Protein AF-A0A9P8F9K4-F1 (afdb_monomer_lite)

Sequence (114 aa):
MGWIRNASPEVVGQSRYLMVISVCAVSVPLMTLIVILRGYHCLRINKNGRLSYYHLCLYTAFAVVYIVLAIIQTRLGLGLPFDLLPKANLELYTLLGYVENLAYILAKAAYNLA

Secondary structure (DSSP, 8-state):
--SSTT--HHHHHT--HHHHHHHHHHHHHHHHHHHHHHHHIIIII-GGGHHHHHHHHHHHHHHHHHHHHHHHHHTTTBTB-GGG--HHHHHHHHHHHHHHHHHHHHHHHHHHT-

Radius of gyration: 17.6 Å; chains: 1; bounding box: 39×25×50 Å

Organism: Aureobasidium melanogenum (NCBI:txid46634)

pLDDT: mean 90.82, std 5.36, range [57.06, 96.81]

Foldseek 3Di:
DALAPPADPVQSVQFPLVVLVVVLVVVLVVLVVVLVVLCCCCVPPNVVCVQVSVLSVQLSVLVVVLSVLLNVLSNQGNRGDPVRGRPVSVVVNVVSVVVSVVSVVSSVVSNVSD

Structure (mmCIF, N/CA/C/O backbone):
data_AF-A0A9P8F9K4-F1
#
_entry.id   AF-A0A9P8F9K4-F1
#
loop_
_atom_site.group_PDB
_atom_site.id
_atom_site.type_symbol
_atom_site.label_atom_id
_atom_site.label_alt_id
_atom_site.label_comp_id
_atom_site.label_asym_id
_atom_site.label_entity_id
_atom_site.label_seq_id
_atom_site.pdbx_PDB_ins_code
_atom_site.Cartn_x
_atom_site.Cartn_y
_atom_site.Cartn_z
_atom_site.occupancy
_atom_site.B_iso_or_equiv
_atom_site.auth_seq_id
_atom_site.auth_comp_id
_atom_site.auth_asym_id
_atom_site.auth_atom_id
_atom_site.pdbx_PDB_model_num
ATOM 1 N N . MET A 1 1 ? -14.770 13.614 17.772 1.00 57.06 1 MET A N 1
ATOM 2 C CA . MET A 1 1 ? -14.722 12.999 16.427 1.00 57.06 1 MET A CA 1
ATOM 3 C C . MET A 1 1 ? -13.274 12.633 16.122 1.00 57.06 1 MET A C 1
ATOM 5 O O . MET A 1 1 ? -12.485 13.528 15.862 1.00 57.06 1 MET A O 1
ATOM 9 N N . GLY A 1 2 ? -12.896 11.363 16.288 1.00 81.19 2 GLY A N 1
ATOM 10 C CA . GLY A 1 2 ? -11.514 10.892 16.102 1.00 81.19 2 GLY A CA 1
ATOM 11 C C . GLY A 1 2 ? -11.214 10.456 14.664 1.00 81.19 2 GLY A C 1
ATOM 12 O O . GLY A 1 2 ? -12.122 10.356 13.841 1.00 81.19 2 GLY A O 1
ATOM 13 N N . TRP A 1 3 ? -9.938 10.183 14.352 1.00 88.12 3 TRP A N 1
ATOM 14 C CA . TRP A 1 3 ? -9.528 9.665 13.034 1.00 88.12 3 TRP A CA 1
ATOM 15 C C . TRP A 1 3 ? -10.239 8.349 12.683 1.00 88.12 3 TRP A C 1
ATOM 17 O O . TRP A 1 3 ? -10.627 8.159 11.529 1.00 88.12 3 TRP A O 1
ATOM 27 N N . ILE A 1 4 ? -10.442 7.488 13.687 1.00 90.44 4 ILE A N 1
ATOM 28 C CA . ILE A 1 4 ? -11.097 6.180 13.583 1.00 90.44 4 ILE A CA 1
ATOM 29 C C . ILE A 1 4 ? -12.606 6.348 13.765 1.00 90.44 4 ILE A C 1
ATOM 31 O O . ILE A 1 4 ? -13.068 6.953 14.736 1.00 90.44 4 ILE A O 1
ATOM 35 N N . ARG A 1 5 ? -13.381 5.804 12.827 1.00 89.12 5 ARG A N 1
ATOM 36 C CA . ARG A 1 5 ? -14.848 5.825 12.872 1.00 89.12 5 ARG A CA 1
ATOM 37 C C . ARG A 1 5 ? -15.350 4.909 13.985 1.00 89.12 5 ARG A C 1
ATOM 39 O O . ARG A 1 5 ? -14.765 3.857 14.215 1.00 89.12 5 ARG A O 1
ATOM 46 N N . ASN A 1 6 ? -16.452 5.274 14.640 1.00 86.69 6 ASN A N 1
ATOM 47 C CA . ASN A 1 6 ? -17.114 4.438 15.653 1.00 86.69 6 ASN A CA 1
ATOM 48 C C . ASN A 1 6 ? -16.227 4.039 16.855 1.00 86.69 6 ASN A C 1
ATOM 50 O O . ASN A 1 6 ? -16.513 3.049 17.521 1.00 86.69 6 ASN A O 1
ATOM 54 N N . ALA A 1 7 ? -15.164 4.799 17.140 1.00 85.88 7 ALA A N 1
ATOM 55 C CA . ALA A 1 7 ? -14.269 4.579 18.276 1.00 85.88 7 ALA A CA 1
ATOM 56 C C . ALA A 1 7 ? -14.368 5.727 19.292 1.00 85.88 7 ALA A C 1
ATOM 58 O O . ALA A 1 7 ? -14.525 6.893 18.910 1.00 85.88 7 ALA A O 1
ATOM 59 N N . SER A 1 8 ? -14.253 5.401 20.583 1.00 87.06 8 SER A N 1
ATOM 60 C CA . SER A 1 8 ? -14.171 6.404 21.646 1.00 87.06 8 SER A CA 1
ATOM 61 C C . SER A 1 8 ? -12.785 7.080 21.660 1.00 87.06 8 SER A C 1
ATOM 63 O O . SER A 1 8 ? -11.818 6.510 21.139 1.00 87.06 8 SER A O 1
ATOM 65 N N . PRO A 1 9 ? -12.648 8.295 22.221 1.00 84.94 9 PRO A N 1
ATOM 66 C CA . PRO A 1 9 ? -11.369 9.009 22.265 1.00 84.94 9 PRO A CA 1
ATOM 67 C C . PRO A 1 9 ? -10.247 8.219 22.956 1.00 84.94 9 PRO A C 1
ATOM 69 O O . PRO A 1 9 ? -9.097 8.288 22.522 1.00 84.94 9 PRO A O 1
ATOM 72 N N . GLU A 1 10 ? -10.581 7.429 23.977 1.00 85.81 10 GLU A N 1
ATOM 73 C CA . GLU A 1 10 ? -9.634 6.594 24.725 1.00 85.81 10 GLU A CA 1
ATOM 74 C C . GLU A 1 10 ? -9.056 5.486 23.838 1.00 85.81 10 GLU A C 1
ATOM 76 O O . GLU A 1 10 ? -7.854 5.228 23.864 1.00 85.81 10 GLU A O 1
ATOM 81 N N . VAL A 1 11 ? -9.900 4.873 23.000 1.00 85.19 11 VAL A N 1
ATOM 82 C CA . VAL A 1 11 ? -9.484 3.842 22.039 1.00 85.19 11 VAL A CA 1
ATOM 83 C C . VAL A 1 11 ? -8.602 4.451 20.952 1.00 85.19 11 VAL A C 1
ATOM 85 O O . VAL A 1 11 ? -7.556 3.897 20.620 1.00 85.19 11 VAL A O 1
ATOM 88 N N . VAL A 1 12 ? -8.962 5.628 20.430 1.00 86.44 12 VAL A N 1
ATOM 89 C CA . VAL A 1 12 ? -8.161 6.325 19.406 1.00 86.44 12 VAL A CA 1
ATOM 90 C C . VAL A 1 12 ? -6.751 6.643 19.912 1.00 86.44 12 VAL A C 1
ATOM 92 O O . VAL A 1 12 ? -5.802 6.537 19.134 1.00 86.44 12 VAL A O 1
ATOM 95 N N . GLY A 1 13 ? -6.597 6.967 21.200 1.00 84.50 13 GLY A N 1
ATOM 96 C CA . GLY A 1 13 ? -5.293 7.217 21.824 1.00 84.50 13 GLY A CA 1
ATOM 97 C C . GLY A 1 13 ? -4.347 6.010 21.823 1.00 84.50 13 GLY A C 1
ATOM 98 O O . GLY A 1 13 ? -3.134 6.189 21.859 1.00 84.50 13 GLY A O 1
ATOM 99 N N . GLN A 1 14 ? -4.877 4.787 21.727 1.00 88.19 14 GLN A N 1
ATOM 100 C CA . GLN A 1 14 ? -4.074 3.560 21.659 1.00 88.19 14 GLN A CA 1
ATOM 101 C C . GLN A 1 14 ? -3.677 3.172 20.231 1.00 88.19 14 GLN A C 1
ATOM 103 O O . GLN A 1 14 ? -2.880 2.253 20.027 1.00 88.19 14 GLN A O 1
ATOM 108 N N . SER A 1 15 ? -4.235 3.844 19.225 1.00 89.38 15 SER A N 1
ATOM 109 C CA . SER A 1 15 ? -4.010 3.481 17.835 1.00 89.38 15 SER A CA 1
ATOM 110 C C . SER A 1 15 ? -2.693 4.027 17.297 1.00 89.38 15 SER A C 1
ATOM 112 O O . SER A 1 15 ? -2.361 5.201 17.450 1.00 89.38 15 SER A O 1
ATOM 114 N N . ARG A 1 16 ? -1.981 3.183 16.550 1.00 92.25 16 ARG A N 1
ATOM 115 C CA . ARG A 1 16 ? -0.753 3.536 15.825 1.00 92.25 16 ARG A CA 1
ATOM 116 C C . ARG A 1 16 ? -1.013 3.947 14.372 1.00 92.25 16 ARG A C 1
ATOM 118 O O . ARG A 1 16 ? -0.126 3.817 13.532 1.00 92.25 16 ARG A O 1
ATOM 125 N N . TYR A 1 17 ? -2.205 4.457 14.054 1.00 91.00 17 TYR A N 1
ATOM 126 C CA . TYR A 1 17 ? -2.571 4.854 12.686 1.00 91.00 17 TYR A CA 1
ATOM 127 C C . TYR A 1 17 ? -1.589 5.857 12.058 1.00 91.00 17 TYR A C 1
ATOM 129 O O . TYR A 1 17 ? -1.288 5.752 10.871 1.00 91.00 17 TYR A O 1
ATOM 137 N N . LEU A 1 18 ? -1.032 6.783 12.851 1.00 92.38 18 LEU A N 1
ATOM 138 C CA . LEU A 1 18 ? -0.020 7.731 12.373 1.00 92.38 18 LEU A CA 1
ATOM 139 C C . LEU A 1 18 ? 1.235 7.019 11.863 1.00 92.38 18 LEU A C 1
ATOM 141 O O . LEU A 1 18 ? 1.750 7.397 10.821 1.00 92.38 18 LEU A O 1
ATOM 145 N N . MET A 1 19 ? 1.680 5.951 12.533 1.00 94.12 19 MET A N 1
ATOM 146 C CA . MET A 1 19 ? 2.832 5.162 12.090 1.00 94.12 19 MET A CA 1
ATOM 147 C C . MET A 1 19 ? 2.572 4.525 10.720 1.00 94.12 19 MET A C 1
ATOM 149 O O . MET A 1 19 ? 3.422 4.609 9.836 1.00 94.12 19 MET A O 1
ATOM 153 N N . VAL A 1 20 ? 1.387 3.936 10.521 1.00 93.44 20 VAL A N 1
ATOM 154 C CA . VAL A 1 20 ? 0.997 3.328 9.236 1.00 93.44 20 VAL A CA 1
ATOM 155 C C . VAL A 1 20 ? 0.979 4.381 8.127 1.00 93.44 20 VAL A C 1
ATOM 157 O O . VAL A 1 20 ? 1.556 4.167 7.060 1.00 93.44 20 VAL A O 1
ATOM 160 N N . ILE A 1 21 ? 0.377 5.543 8.392 1.00 94.50 21 ILE A N 1
ATOM 161 C CA . ILE A 1 21 ? 0.324 6.658 7.438 1.00 94.50 21 ILE A CA 1
ATOM 162 C C . ILE A 1 21 ? 1.733 7.168 7.119 1.00 94.50 21 ILE A C 1
ATOM 164 O O . ILE A 1 21 ? 2.035 7.393 5.950 1.00 94.50 21 ILE A O 1
ATOM 168 N N . SER A 1 22 ? 2.610 7.310 8.117 1.00 95.31 22 SER A N 1
ATOM 169 C CA . SER A 1 22 ? 3.998 7.740 7.917 1.00 95.31 22 SER A CA 1
ATOM 170 C C . SER A 1 22 ? 4.781 6.773 7.033 1.00 95.31 22 SER A C 1
ATOM 172 O O . SER A 1 22 ? 5.470 7.218 6.118 1.00 95.31 22 SER A O 1
ATOM 174 N N . VAL A 1 23 ? 4.646 5.460 7.251 1.00 95.44 23 VAL A N 1
ATOM 175 C CA . VAL A 1 23 ? 5.279 4.448 6.389 1.00 95.44 23 VAL A CA 1
ATOM 176 C C . VAL A 1 23 ? 4.770 4.587 4.956 1.00 95.44 23 VAL A C 1
ATOM 178 O O . VAL A 1 23 ? 5.575 4.719 4.038 1.00 95.44 23 VAL A O 1
ATOM 181 N N . CYS A 1 24 ? 3.452 4.660 4.762 1.00 94.88 24 CYS A N 1
ATOM 182 C CA . CYS A 1 24 ? 2.854 4.838 3.438 1.00 94.88 24 CYS A CA 1
ATOM 183 C C . CYS A 1 24 ? 3.354 6.117 2.745 1.00 94.88 24 CYS A C 1
ATOM 185 O O . CYS A 1 24 ? 3.728 6.085 1.571 1.00 94.88 24 CYS A O 1
ATOM 187 N N . ALA A 1 25 ? 3.417 7.229 3.480 1.00 94.69 25 ALA A N 1
ATOM 188 C CA . ALA A 1 25 ? 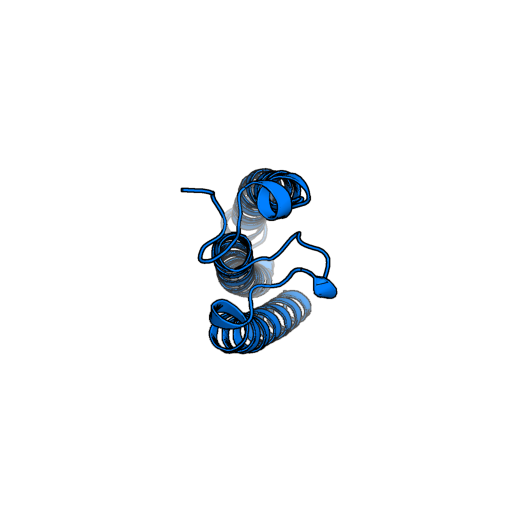3.863 8.523 2.974 1.00 94.69 25 ALA A CA 1
ATOM 189 C C . ALA A 1 25 ? 5.328 8.516 2.512 1.00 94.69 25 ALA A C 1
ATOM 191 O O . ALA A 1 25 ? 5.667 9.247 1.587 1.00 94.69 25 ALA A O 1
ATOM 192 N N . VAL A 1 26 ? 6.186 7.688 3.118 1.00 96.44 26 VAL A N 1
ATOM 193 C CA . VAL A 1 26 ? 7.598 7.535 2.726 1.00 96.44 26 VAL A CA 1
ATOM 194 C C . VAL A 1 26 ? 7.773 6.484 1.625 1.00 96.44 26 VAL A C 1
ATOM 196 O O . VAL A 1 26 ? 8.579 6.667 0.712 1.00 96.44 26 VAL A O 1
ATOM 199 N N . SER A 1 27 ? 7.009 5.392 1.655 1.00 94.62 27 SER A N 1
ATOM 200 C CA . SER A 1 27 ? 7.115 4.322 0.657 1.00 94.62 27 SER A CA 1
ATOM 201 C C . SER A 1 27 ? 6.694 4.769 -0.745 1.00 94.62 27 SER A C 1
ATOM 203 O O . SER A 1 27 ? 7.349 4.397 -1.717 1.00 94.62 27 SER A O 1
ATOM 205 N N . VAL A 1 28 ? 5.649 5.596 -0.872 1.00 94.44 28 VAL A N 1
ATOM 206 C CA . VAL A 1 28 ? 5.172 6.103 -2.174 1.00 94.44 28 VAL A CA 1
ATOM 207 C C . VAL A 1 28 ? 6.245 6.888 -2.948 1.00 94.44 28 VAL A C 1
ATOM 209 O O . VAL A 1 28 ? 6.503 6.529 -4.102 1.00 94.44 28 VAL A O 1
ATOM 212 N N . PRO A 1 29 ? 6.903 7.924 -2.387 1.00 96.25 29 PRO A N 1
ATOM 213 C CA . PRO A 1 29 ? 7.923 8.673 -3.116 1.00 96.25 29 PRO A CA 1
ATOM 214 C C . PRO A 1 29 ? 9.154 7.819 -3.434 1.00 96.25 29 PRO A C 1
ATOM 216 O O . PRO A 1 29 ? 9.685 7.925 -4.538 1.00 96.25 29 PRO A O 1
ATOM 219 N N . LEU A 1 30 ? 9.571 6.922 -2.532 1.00 96.25 30 LEU A N 1
ATOM 220 C CA . LEU A 1 30 ? 10.678 5.995 -2.799 1.00 96.25 30 LEU A CA 1
ATOM 221 C C . LEU A 1 30 ? 10.363 5.055 -3.968 1.00 96.25 30 LEU A C 1
ATOM 223 O O . LEU A 1 30 ? 11.170 4.910 -4.886 1.00 96.25 30 LEU A O 1
ATOM 227 N N . MET A 1 31 ? 9.172 4.458 -3.974 1.00 94.94 31 MET A N 1
ATOM 228 C CA . MET A 1 31 ? 8.717 3.612 -5.077 1.00 94.94 31 MET A CA 1
ATOM 229 C C . MET A 1 31 ? 8.638 4.402 -6.390 1.00 94.94 31 MET A C 1
ATOM 231 O O . MET A 1 31 ? 9.094 3.921 -7.427 1.00 94.94 31 MET A O 1
ATOM 235 N N . THR A 1 32 ? 8.118 5.630 -6.342 1.00 95.19 32 THR A N 1
ATOM 236 C CA . THR A 1 32 ? 8.035 6.527 -7.506 1.00 95.19 32 THR A CA 1
ATOM 237 C C . THR A 1 32 ? 9.422 6.814 -8.083 1.00 95.19 32 THR A C 1
ATOM 239 O O . THR A 1 32 ? 9.627 6.687 -9.290 1.00 95.19 32 THR A O 1
ATOM 242 N N . LEU A 1 33 ? 10.401 7.121 -7.226 1.00 96.81 33 LEU A N 1
ATOM 243 C CA . LEU A 1 33 ? 11.788 7.348 -7.625 1.00 96.81 33 LEU A CA 1
ATOM 244 C C . LEU A 1 33 ? 12.372 6.120 -8.344 1.00 96.81 33 LEU A C 1
ATOM 246 O O . LEU A 1 33 ? 12.931 6.256 -9.432 1.00 96.81 33 LEU A O 1
ATOM 250 N N . ILE A 1 34 ? 12.183 4.916 -7.794 1.00 93.62 34 ILE A N 1
ATOM 251 C CA .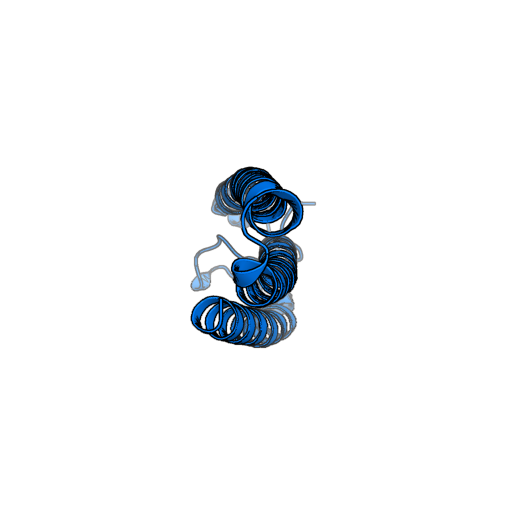 ILE A 1 34 ? 12.666 3.660 -8.396 1.00 93.62 34 ILE A CA 1
ATOM 252 C C . ILE A 1 34 ? 12.079 3.450 -9.797 1.00 93.62 34 ILE A C 1
ATOM 254 O O . ILE A 1 34 ? 12.812 3.111 -10.729 1.00 93.62 34 ILE A O 1
ATOM 258 N N . VAL A 1 35 ? 10.774 3.672 -9.969 1.00 94.75 35 VAL A N 1
ATOM 259 C CA . VAL A 1 35 ? 10.100 3.510 -11.268 1.00 94.75 35 VAL A CA 1
ATOM 260 C C . VAL A 1 35 ? 10.617 4.519 -12.289 1.00 94.75 35 VAL A C 1
ATOM 262 O O . VAL A 1 35 ? 10.831 4.150 -13.444 1.00 94.75 35 VAL A O 1
ATOM 265 N N . ILE A 1 36 ? 10.878 5.763 -11.880 1.00 95.38 36 ILE A N 1
ATOM 266 C CA . ILE A 1 36 ? 11.460 6.787 -12.757 1.00 95.38 36 ILE A CA 1
ATOM 267 C C . ILE A 1 36 ? 12.872 6.383 -13.197 1.00 95.38 36 ILE A C 1
ATOM 269 O O . ILE A 1 36 ? 13.157 6.392 -14.396 1.00 95.38 36 ILE A O 1
ATOM 273 N N . LEU A 1 37 ? 13.744 5.980 -12.264 1.00 94.56 37 LEU A N 1
ATOM 274 C CA . LEU A 1 37 ? 15.117 5.569 -12.587 1.00 94.56 37 LEU A CA 1
ATOM 275 C C . LEU A 1 37 ? 15.136 4.343 -13.507 1.00 94.56 37 LEU A C 1
ATOM 277 O O . LEU A 1 37 ? 15.842 4.329 -14.520 1.00 94.56 37 LEU A O 1
ATOM 281 N N . ARG A 1 38 ? 14.334 3.320 -13.191 1.00 91.19 38 ARG A N 1
ATOM 282 C CA . ARG A 1 38 ? 14.252 2.093 -13.996 1.00 91.19 38 ARG A CA 1
ATOM 283 C C . ARG A 1 38 ? 13.636 2.374 -15.368 1.00 91.19 38 ARG A C 1
ATOM 285 O O . ARG A 1 38 ? 14.108 1.831 -16.365 1.00 91.19 38 ARG A O 1
ATOM 292 N N . GLY A 1 39 ? 12.668 3.286 -15.440 1.00 93.38 39 GLY A N 1
ATOM 293 C CA . GLY A 1 39 ? 12.102 3.781 -16.693 1.00 93.38 39 GLY A CA 1
ATOM 294 C C . GLY A 1 39 ? 13.130 4.498 -17.556 1.00 93.38 39 GLY A C 1
ATOM 295 O O . GLY A 1 39 ? 13.258 4.180 -18.737 1.00 93.38 39 GLY A O 1
ATOM 296 N N . TYR A 1 40 ? 13.927 5.399 -16.979 1.00 93.12 40 TYR A N 1
ATOM 297 C CA . TYR A 1 40 ? 15.012 6.062 -17.705 1.00 93.12 40 TYR A CA 1
ATOM 298 C C . TYR A 1 40 ? 15.979 5.037 -18.310 1.00 93.12 40 TYR A C 1
ATOM 300 O O . TYR A 1 40 ? 16.234 5.059 -19.515 1.00 93.12 40 TYR A O 1
ATOM 308 N N . HIS A 1 41 ? 16.438 4.076 -17.507 1.00 91.94 41 HIS A N 1
ATOM 309 C CA . HIS A 1 41 ? 17.357 3.040 -17.967 1.00 91.94 41 HIS A CA 1
ATOM 310 C C . HIS A 1 41 ? 16.752 2.154 -19.074 1.00 91.94 41 HIS A C 1
ATOM 312 O O . HIS A 1 41 ? 17.348 2.012 -20.141 1.00 91.94 41 HIS A O 1
ATOM 318 N N . CYS A 1 42 ? 15.556 1.594 -18.881 1.00 89.94 42 CYS A N 1
ATOM 319 C CA . CYS A 1 42 ? 14.960 0.648 -19.835 1.00 89.94 42 CYS A CA 1
ATOM 320 C C . CYS A 1 42 ? 14.386 1.309 -21.102 1.00 89.94 42 CYS A C 1
ATOM 322 O O . CYS A 1 42 ? 14.295 0.676 -22.157 1.00 89.94 42 CYS A O 1
ATOM 324 N N . LEU A 1 43 ? 13.978 2.579 -21.034 1.00 88.44 43 LEU A N 1
ATOM 325 C CA . LEU A 1 43 ? 13.400 3.276 -22.186 1.00 88.44 43 LEU A CA 1
ATOM 326 C C . LEU A 1 43 ? 14.457 3.993 -23.030 1.00 88.44 43 LEU A C 1
ATOM 328 O O . LEU A 1 43 ? 14.292 4.054 -24.254 1.00 88.44 43 LEU A O 1
ATOM 332 N N . ARG A 1 44 ? 15.525 4.516 -22.404 1.00 89.50 44 ARG A N 1
ATOM 333 C CA . ARG A 1 44 ? 16.569 5.306 -23.082 1.00 89.50 44 ARG A CA 1
ATOM 334 C C . ARG A 1 44 ? 17.870 4.545 -23.325 1.00 89.50 44 ARG A C 1
ATOM 336 O O . ARG A 1 44 ? 18.466 4.758 -24.374 1.00 89.50 44 ARG A O 1
ATOM 343 N N . ILE A 1 45 ? 18.301 3.689 -22.395 1.00 90.69 45 ILE A N 1
ATOM 344 C CA . ILE A 1 45 ? 19.627 3.046 -22.439 1.00 90.69 45 ILE A CA 1
ATOM 345 C C . ILE A 1 45 ? 19.515 1.613 -22.969 1.00 90.69 45 ILE A C 1
ATOM 347 O O . ILE A 1 45 ? 20.052 1.302 -24.028 1.00 90.69 45 ILE A O 1
ATOM 351 N N . ASN A 1 46 ? 18.777 0.743 -22.275 1.00 84.69 46 ASN A N 1
ATOM 352 C CA . ASN A 1 46 ? 18.673 -0.677 -22.610 1.00 84.69 46 ASN A CA 1
ATOM 353 C C . ASN A 1 46 ? 17.251 -1.065 -23.041 1.00 84.69 46 ASN A C 1
ATOM 355 O O . ASN A 1 46 ? 16.402 -1.403 -22.213 1.00 84.69 46 ASN A O 1
ATOM 359 N N . LYS A 1 47 ? 17.015 -1.091 -24.358 1.00 75.00 47 LYS A N 1
ATOM 360 C CA . LYS A 1 47 ? 15.706 -1.416 -24.954 1.00 75.00 47 LYS A CA 1
ATOM 361 C C . LYS A 1 47 ? 15.229 -2.847 -24.664 1.00 75.00 47 LYS A C 1
ATOM 363 O O . LYS A 1 47 ? 14.023 -3.080 -24.701 1.00 75.00 47 LYS A O 1
ATOM 368 N N . ASN A 1 48 ? 16.126 -3.777 -24.324 1.00 82.12 48 ASN A N 1
ATOM 369 C CA . ASN A 1 48 ? 15.755 -5.156 -23.983 1.00 82.12 48 ASN A CA 1
ATOM 370 C C . ASN A 1 48 ? 15.064 -5.241 -22.609 1.00 82.12 48 ASN A C 1
ATOM 372 O O . ASN A 1 48 ? 14.327 -6.184 -22.343 1.00 82.12 48 ASN A O 1
ATOM 376 N N . GLY A 1 49 ? 15.231 -4.223 -21.757 1.00 85.25 49 GLY A N 1
ATOM 377 C CA . GLY A 1 49 ? 14.597 -4.139 -20.439 1.00 85.25 49 GLY A CA 1
ATOM 378 C C . GLY A 1 49 ? 13.162 -3.597 -20.440 1.00 85.25 49 GLY A C 1
ATOM 379 O O . GLY A 1 49 ? 12.601 -3.371 -19.370 1.00 85.25 49 GLY A O 1
ATOM 380 N N . ARG A 1 50 ? 12.551 -3.347 -21.608 1.00 87.62 50 ARG A N 1
ATOM 381 C CA . ARG A 1 50 ? 11.211 -2.732 -21.704 1.00 87.62 50 ARG A CA 1
ATOM 382 C C . ARG A 1 50 ? 10.099 -3.611 -21.145 1.00 87.62 50 ARG A C 1
ATOM 384 O O . ARG A 1 50 ? 9.246 -3.110 -20.424 1.00 87.62 50 ARG A O 1
ATOM 391 N N . LEU A 1 51 ? 10.133 -4.910 -21.441 1.00 88.94 51 LEU A N 1
ATOM 392 C CA . LEU A 1 51 ? 9.140 -5.853 -20.925 1.00 88.94 51 LEU A CA 1
ATOM 393 C C . LEU A 1 51 ? 9.197 -5.916 -19.391 1.00 88.94 51 LEU A C 1
ATOM 395 O O . LEU A 1 51 ? 8.176 -5.782 -18.727 1.00 88.94 51 LEU A O 1
ATOM 399 N N . SER A 1 52 ? 10.405 -6.028 -18.841 1.00 88.62 52 SER A N 1
ATOM 400 C CA . SER A 1 52 ? 10.684 -5.951 -17.401 1.00 88.62 52 SER A CA 1
ATOM 401 C C . SER A 1 52 ? 10.168 -4.643 -16.776 1.00 88.62 52 SER A C 1
ATOM 403 O O . SER A 1 52 ? 9.522 -4.647 -15.729 1.00 88.62 52 SER A O 1
ATOM 405 N N . TYR A 1 53 ? 10.360 -3.511 -17.459 1.00 91.31 53 TYR A N 1
ATOM 406 C CA . TYR A 1 53 ? 9.833 -2.221 -17.014 1.00 91.31 53 TYR A CA 1
ATOM 407 C C . TYR A 1 53 ? 8.296 -2.172 -16.986 1.00 91.31 53 TYR A C 1
ATOM 409 O O . TYR A 1 53 ? 7.730 -1.662 -16.022 1.00 91.31 53 TYR A O 1
ATOM 417 N N . TYR A 1 54 ? 7.601 -2.733 -17.981 1.00 91.12 54 TYR A N 1
ATOM 418 C CA . TYR A 1 54 ? 6.133 -2.767 -17.973 1.00 91.12 54 TYR A CA 1
ATOM 419 C C . TYR A 1 54 ? 5.568 -3.611 -16.825 1.00 91.12 54 TYR A C 1
ATOM 421 O O . TYR A 1 54 ? 4.605 -3.193 -16.182 1.00 91.12 54 TYR A O 1
ATOM 429 N N . HIS A 1 55 ? 6.195 -4.746 -16.510 1.00 92.19 55 HIS A N 1
ATOM 430 C CA . HIS A 1 55 ? 5.822 -5.550 -15.342 1.00 92.19 55 HIS A CA 1
ATOM 431 C C . HIS A 1 55 ? 6.069 -4.801 -14.028 1.00 92.19 55 HIS A C 1
ATOM 433 O O . HIS A 1 55 ? 5.231 -4.846 -13.128 1.00 92.19 55 HIS A O 1
ATOM 439 N N . LEU A 1 56 ? 7.156 -4.028 -13.937 1.00 93.31 56 LEU A N 1
ATOM 440 C CA . LEU A 1 56 ? 7.386 -3.143 -12.796 1.00 93.31 56 LEU A CA 1
ATOM 441 C C . LEU A 1 56 ? 6.290 -2.077 -12.667 1.00 93.31 56 LEU A C 1
ATOM 443 O O . LEU A 1 56 ? 5.812 -1.844 -11.561 1.00 93.31 56 LEU A O 1
ATOM 447 N N . CYS A 1 57 ? 5.869 -1.444 -13.764 1.00 94.12 57 CYS A N 1
ATOM 448 C CA . CYS A 1 57 ? 4.764 -0.482 -13.734 1.00 94.12 57 CYS A CA 1
ATOM 449 C C . CYS A 1 57 ? 3.463 -1.130 -13.241 1.00 94.12 57 CYS A C 1
ATOM 451 O O . CYS A 1 57 ? 2.746 -0.528 -12.441 1.00 94.12 57 CYS A O 1
ATOM 453 N N . LEU A 1 58 ? 3.183 -2.362 -13.675 1.00 94.50 58 LEU A N 1
ATOM 454 C CA . LEU A 1 58 ? 2.026 -3.130 -13.219 1.00 94.50 58 LEU A CA 1
ATOM 455 C C . LEU A 1 58 ? 2.115 -3.454 -11.717 1.00 94.50 58 LEU A C 1
ATOM 457 O O . LEU A 1 58 ? 1.147 -3.241 -10.989 1.00 94.50 58 LEU A O 1
ATOM 461 N N . TYR A 1 59 ? 3.285 -3.886 -11.236 1.00 94.12 59 TYR A N 1
ATOM 462 C CA . TYR A 1 59 ? 3.558 -4.061 -9.806 1.00 94.12 59 TYR A CA 1
ATOM 463 C C . TYR A 1 59 ? 3.281 -2.776 -9.021 1.00 94.12 59 TYR A C 1
ATOM 465 O O . TYR A 1 59 ? 2.553 -2.799 -8.029 1.00 94.12 59 TYR A O 1
ATOM 473 N N . THR A 1 60 ? 3.822 -1.648 -9.482 1.00 94.88 60 THR A N 1
ATOM 474 C CA . THR A 1 60 ? 3.645 -0.346 -8.835 1.00 94.88 60 THR A CA 1
ATOM 475 C C . THR A 1 60 ? 2.176 0.057 -8.780 1.00 94.88 60 THR A C 1
ATOM 477 O O . THR A 1 60 ? 1.737 0.555 -7.748 1.00 94.88 60 THR A O 1
ATOM 480 N N . ALA A 1 61 ? 1.395 -0.193 -9.834 1.00 94.94 61 ALA A N 1
ATOM 481 C CA . ALA A 1 61 ? -0.037 0.099 -9.833 1.00 94.94 61 ALA A CA 1
ATOM 482 C C . ALA A 1 61 ? -0.776 -0.662 -8.717 1.00 94.94 61 ALA A C 1
ATOM 484 O O . ALA A 1 61 ? -1.509 -0.050 -7.938 1.00 94.94 61 ALA A O 1
ATOM 485 N N . PHE A 1 62 ? -0.530 -1.968 -8.573 1.00 95.12 62 PHE A N 1
ATOM 486 C CA . PHE A 1 62 ? -1.133 -2.762 -7.496 1.00 95.12 62 PHE A CA 1
ATOM 487 C C . PHE A 1 62 ? -0.607 -2.382 -6.106 1.00 95.12 62 PHE A C 1
ATOM 489 O O . PHE A 1 62 ? -1.381 -2.342 -5.151 1.00 95.12 62 PHE A O 1
ATOM 496 N N . ALA A 1 63 ? 0.675 -2.031 -5.984 1.00 94.12 63 ALA A N 1
ATOM 497 C CA . ALA A 1 63 ? 1.252 -1.546 -4.732 1.00 94.12 63 ALA A CA 1
ATOM 498 C C . ALA A 1 63 ? 0.638 -0.204 -4.287 1.00 94.12 63 ALA A C 1
ATOM 500 O O . ALA A 1 63 ? 0.403 -0.000 -3.097 1.00 94.12 63 ALA A O 1
ATOM 501 N N . VAL A 1 64 ? 0.315 0.700 -5.220 1.00 95.12 64 VAL A N 1
ATOM 502 C CA . VAL A 1 64 ? -0.418 1.939 -4.904 1.00 95.12 64 VAL A CA 1
ATOM 503 C C . VAL A 1 64 ? -1.823 1.621 -4.397 1.00 95.12 64 VAL A C 1
ATOM 505 O O . VAL A 1 64 ? -2.235 2.182 -3.383 1.00 95.12 64 VAL A O 1
ATOM 508 N N . VAL A 1 65 ? -2.544 0.703 -5.052 1.00 95.38 65 VAL A N 1
ATOM 509 C CA . VAL A 1 65 ? -3.873 0.263 -4.591 1.00 95.38 65 VAL A CA 1
ATOM 510 C C . VAL A 1 65 ? -3.791 -0.301 -3.172 1.00 95.38 65 VAL A C 1
ATOM 512 O O . VAL A 1 65 ? -4.572 0.104 -2.315 1.00 95.38 65 VAL A O 1
ATOM 515 N N . TYR A 1 66 ? -2.806 -1.159 -2.898 1.00 94.88 66 TYR A N 1
ATOM 516 C CA . TYR A 1 66 ? -2.539 -1.695 -1.562 1.00 94.88 66 TYR A CA 1
ATOM 517 C C . TYR A 1 66 ? -2.334 -0.578 -0.524 1.00 94.88 66 TYR A C 1
ATOM 519 O O . TYR A 1 66 ? -3.004 -0.555 0.506 1.00 94.88 66 TYR A O 1
ATOM 527 N N . ILE A 1 67 ? -1.472 0.403 -0.817 1.00 95.19 67 ILE A N 1
ATOM 528 C CA . ILE A 1 67 ? -1.195 1.530 0.089 1.00 95.19 67 ILE A CA 1
ATOM 529 C C . ILE A 1 67 ? -2.458 2.361 0.359 1.00 95.19 67 ILE A C 1
ATOM 531 O O . ILE A 1 67 ? -2.718 2.746 1.500 1.00 95.19 67 ILE A O 1
ATOM 535 N N . VAL A 1 68 ? -3.268 2.632 -0.668 1.00 95.00 68 VAL A N 1
ATOM 536 C CA . VAL A 1 68 ? -4.529 3.375 -0.514 1.00 95.00 68 VAL A CA 1
ATOM 537 C C . VAL A 1 68 ? -5.504 2.610 0.382 1.00 95.00 68 VAL A C 1
ATOM 539 O O . VAL A 1 68 ? -6.097 3.206 1.284 1.00 95.00 68 VAL A O 1
ATOM 542 N N . LEU A 1 69 ? -5.645 1.299 0.178 1.00 95.12 69 LEU A N 1
ATOM 543 C CA . LEU A 1 69 ? -6.500 0.447 1.007 1.00 95.12 69 LEU A CA 1
ATOM 544 C C . LEU A 1 69 ? -6.030 0.420 2.464 1.00 95.12 69 LEU A C 1
ATOM 546 O O . LEU A 1 69 ? -6.860 0.597 3.357 1.00 95.12 69 LEU A O 1
ATOM 550 N N . ALA A 1 70 ? -4.722 0.317 2.709 1.00 94.19 70 ALA A N 1
ATOM 551 C CA . ALA A 1 70 ? -4.154 0.384 4.053 1.00 94.19 70 ALA A CA 1
ATOM 552 C C . ALA A 1 70 ? -4.497 1.716 4.747 1.00 94.19 70 ALA A C 1
ATOM 554 O O . ALA A 1 70 ? -4.967 1.727 5.887 1.00 94.19 70 ALA A O 1
ATOM 555 N N . ILE A 1 71 ? -4.367 2.853 4.048 1.00 94.44 71 ILE A N 1
ATOM 556 C CA . ILE A 1 71 ? -4.755 4.170 4.586 1.00 94.44 71 ILE A CA 1
ATOM 557 C C . ILE A 1 71 ? -6.254 4.208 4.911 1.00 94.44 71 ILE A C 1
ATOM 559 O O . ILE A 1 71 ? -6.631 4.696 5.980 1.00 94.44 71 ILE A O 1
ATOM 563 N N . ILE A 1 72 ? -7.119 3.677 4.042 1.00 94.38 72 ILE A N 1
ATOM 564 C CA . ILE A 1 72 ? -8.565 3.608 4.305 1.00 94.38 72 ILE A CA 1
ATOM 565 C C . ILE A 1 72 ? -8.842 2.748 5.542 1.00 94.38 72 ILE A C 1
ATOM 567 O O . ILE A 1 72 ? -9.611 3.161 6.411 1.00 94.38 72 ILE A O 1
ATOM 571 N N . GLN A 1 73 ? -8.185 1.600 5.687 1.00 92.88 73 GLN A N 1
ATOM 572 C CA . GLN A 1 73 ? -8.367 0.745 6.856 1.00 92.88 73 GLN A CA 1
ATOM 573 C C . GLN A 1 73 ? -7.897 1.404 8.160 1.00 92.88 73 GLN A C 1
ATOM 575 O O . GLN A 1 73 ? -8.473 1.117 9.212 1.00 92.88 73 GLN A O 1
ATOM 580 N N . THR A 1 74 ? -6.956 2.360 8.137 1.00 93.50 74 THR A N 1
ATOM 581 C CA . THR A 1 74 ? -6.621 3.139 9.353 1.00 93.50 74 THR A CA 1
ATOM 582 C C . THR A 1 74 ? -7.813 3.922 9.905 1.00 93.50 74 THR A C 1
ATOM 584 O O . THR A 1 74 ? -7.902 4.143 11.111 1.00 93.50 74 THR A O 1
ATOM 587 N N . ARG A 1 75 ? -8.777 4.295 9.052 1.00 91.38 75 ARG A N 1
ATOM 588 C CA . ARG A 1 75 ? -10.045 4.918 9.472 1.00 91.38 75 ARG A CA 1
ATOM 589 C C . ARG A 1 75 ? -11.014 3.924 10.107 1.00 91.38 75 ARG A C 1
ATOM 591 O O . ARG A 1 75 ? -11.932 4.348 10.807 1.00 91.38 75 ARG A O 1
ATOM 598 N N . LEU A 1 76 ? -10.842 2.634 9.839 1.00 90.75 76 LEU A N 1
ATOM 599 C CA . LEU A 1 76 ? -11.693 1.552 10.337 1.00 90.75 76 LEU A CA 1
ATOM 600 C C . LEU A 1 76 ? -11.130 0.890 11.597 1.00 90.75 76 LEU A C 1
ATOM 602 O O . LEU A 1 76 ? -11.890 0.289 12.352 1.00 90.75 76 LEU A O 1
ATOM 606 N N . GLY A 1 77 ? -9.832 1.055 11.851 1.00 88.94 77 GLY A N 1
ATOM 607 C CA . GLY A 1 77 ? -9.170 0.562 13.055 1.00 88.94 77 GLY A CA 1
ATOM 608 C C . GLY A 1 77 ? -7.799 -0.068 12.818 1.00 88.94 77 GLY A C 1
ATOM 609 O O . GLY A 1 77 ? -7.201 -0.546 13.776 1.00 88.94 77 GLY A O 1
ATOM 610 N N . LEU A 1 78 ? -7.263 -0.049 11.591 1.00 87.94 78 LEU A N 1
ATOM 611 C CA . LEU A 1 78 ? -5.900 -0.520 11.328 1.00 87.94 78 LEU A CA 1
ATOM 612 C C . LEU A 1 78 ? -4.897 0.285 12.169 1.00 87.94 78 LEU A C 1
ATOM 614 O O . LEU A 1 78 ? -4.818 1.511 12.062 1.00 87.94 78 LEU A O 1
ATOM 618 N N . GLY A 1 79 ? -4.151 -0.418 13.023 1.00 86.31 79 GLY A N 1
ATOM 619 C CA . GLY A 1 79 ? -3.248 0.168 14.017 1.00 86.31 79 GLY A CA 1
ATOM 620 C C . GLY A 1 79 ? -3.767 0.115 15.458 1.00 86.31 79 GLY A C 1
ATOM 621 O O . GLY A 1 79 ? -3.019 0.483 16.363 1.00 86.31 79 GLY A O 1
ATOM 622 N N . LEU A 1 80 ? -5.005 -0.334 15.687 1.00 90.12 80 LEU A N 1
ATOM 623 C CA . LEU A 1 80 ? -5.494 -0.733 17.009 1.00 90.12 80 LEU A CA 1
ATOM 624 C C . LEU A 1 80 ? -5.130 -2.196 17.320 1.00 90.12 80 LEU A C 1
ATOM 626 O O . LEU A 1 80 ? -5.014 -3.007 16.397 1.00 90.12 80 LEU A O 1
ATOM 630 N N . PRO A 1 81 ? -5.007 -2.561 18.609 1.00 86.69 81 PRO A N 1
ATOM 631 C CA . PRO A 1 81 ? -5.107 -3.952 19.040 1.00 86.69 81 PRO A CA 1
ATOM 632 C C . PRO A 1 81 ? -6.434 -4.568 18.578 1.00 86.69 81 PRO A C 1
ATOM 634 O O . PRO A 1 81 ? -7.466 -3.894 18.589 1.00 86.69 81 PRO A O 1
ATOM 637 N N . PHE A 1 82 ? -6.416 -5.847 18.200 1.00 81.44 82 PHE A N 1
ATOM 638 C CA . PHE A 1 82 ? -7.586 -6.539 17.645 1.00 81.44 82 PHE A CA 1
ATOM 639 C C . PHE A 1 82 ? -8.804 -6.500 18.585 1.00 81.44 82 PHE A C 1
ATOM 641 O O . PHE A 1 82 ? -9.929 -6.305 18.131 1.00 81.44 82 PHE A O 1
ATOM 648 N N . ASP A 1 83 ? -8.570 -6.572 19.897 1.00 85.62 83 ASP A N 1
ATOM 649 C CA . ASP A 1 83 ? -9.617 -6.554 20.928 1.00 85.62 83 ASP A CA 1
ATOM 650 C C . ASP A 1 83 ? -10.378 -5.220 21.012 1.00 85.62 83 ASP A C 1
ATOM 652 O O . ASP A 1 83 ? -11.491 -5.160 21.533 1.00 85.62 83 ASP A O 1
ATOM 656 N N . LEU A 1 84 ? -9.786 -4.141 20.491 1.00 87.75 84 LEU A N 1
ATOM 657 C CA . LEU A 1 84 ? -10.339 -2.787 20.532 1.00 87.75 84 LEU A CA 1
ATOM 658 C C . LEU A 1 84 ? -10.966 -2.358 19.202 1.00 87.75 84 LEU A C 1
ATOM 660 O O . LEU A 1 84 ? -11.363 -1.199 19.054 1.00 87.75 84 LEU A O 1
ATOM 664 N N . LEU A 1 85 ? -11.054 -3.266 18.226 1.00 86.94 85 LEU A N 1
ATOM 665 C CA . LEU A 1 85 ? -11.648 -2.954 16.935 1.00 86.94 85 LEU A CA 1
ATOM 666 C C . LEU A 1 85 ? -13.162 -2.701 17.095 1.00 86.94 85 LEU A C 1
ATOM 668 O O . LEU A 1 85 ? -13.884 -3.556 17.620 1.00 86.94 85 LEU A O 1
ATOM 672 N N . PRO A 1 86 ? -13.693 -1.560 16.621 1.00 88.06 86 PRO A N 1
ATOM 673 C CA . PRO A 1 86 ? -15.124 -1.302 16.687 1.00 88.06 86 PRO A CA 1
ATOM 674 C C . PRO A 1 86 ? -15.917 -2.340 15.886 1.00 88.06 86 PRO A C 1
ATOM 676 O O . PRO A 1 86 ? -15.730 -2.473 14.676 1.00 88.06 86 PRO A O 1
ATOM 679 N N . LYS A 1 87 ? -16.869 -3.025 16.535 1.00 88.62 87 LYS A N 1
ATOM 680 C CA . LYS A 1 87 ? -17.713 -4.053 15.890 1.00 88.62 87 LY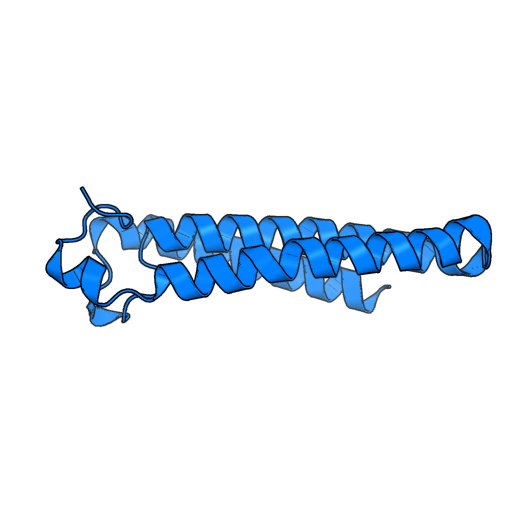S A CA 1
ATOM 681 C C . LYS A 1 87 ? -18.443 -3.530 14.649 1.00 88.62 87 LYS A C 1
ATOM 683 O O . LYS A 1 87 ? -18.563 -4.248 13.666 1.00 88.62 87 LYS A O 1
ATOM 688 N N . ALA A 1 88 ? -18.861 -2.263 14.670 1.00 89.81 88 ALA A N 1
ATOM 689 C CA . ALA A 1 88 ? -19.518 -1.604 13.541 1.00 89.81 88 ALA A CA 1
ATOM 690 C C . ALA A 1 88 ? -18.625 -1.464 12.292 1.00 89.81 88 ALA A C 1
ATOM 692 O O . ALA A 1 88 ? -19.142 -1.343 11.188 1.00 89.81 88 ALA A O 1
ATOM 693 N N . ASN A 1 89 ? -17.298 -1.477 12.444 1.00 89.56 89 ASN A N 1
ATOM 694 C CA . ASN A 1 89 ? -16.365 -1.383 11.319 1.00 89.56 89 ASN A CA 1
ATOM 695 C C . ASN A 1 89 ? -15.887 -2.755 10.832 1.00 89.56 89 ASN A C 1
ATOM 697 O O . ASN A 1 89 ? -15.241 -2.813 9.789 1.00 89.56 89 ASN A O 1
ATOM 701 N N . LEU A 1 90 ? -16.159 -3.831 11.581 1.00 90.38 90 LEU A N 1
ATOM 702 C CA . LEU A 1 90 ? -15.548 -5.143 11.370 1.00 90.38 90 LEU A CA 1
ATOM 703 C C . LEU A 1 90 ? -15.846 -5.701 9.976 1.00 90.38 90 LEU A C 1
ATOM 705 O O . LEU A 1 90 ? -14.929 -6.133 9.294 1.00 90.38 90 LEU A O 1
ATOM 709 N N . GLU A 1 91 ? -17.100 -5.633 9.529 1.00 92.44 91 GLU A N 1
ATOM 710 C CA . GLU A 1 91 ? -17.503 -6.145 8.214 1.00 92.44 91 GLU A CA 1
ATOM 711 C C . GLU A 1 91 ? -16.724 -5.469 7.076 1.00 92.44 91 GLU A C 1
ATOM 713 O O . GLU A 1 91 ? -16.086 -6.137 6.260 1.00 92.44 91 GLU A O 1
ATOM 718 N N . LEU A 1 92 ? -16.705 -4.132 7.064 1.00 92.75 92 LEU A N 1
ATOM 719 C CA . LEU A 1 92 ? -15.985 -3.367 6.048 1.00 92.75 92 LEU A CA 1
ATOM 720 C C . LEU A 1 92 ? -14.467 -3.555 6.168 1.00 92.75 92 LEU A C 1
ATOM 722 O O . LEU A 1 92 ? -13.780 -3.646 5.155 1.00 92.75 92 LEU A O 1
ATOM 726 N N . TYR A 1 93 ? -13.943 -3.635 7.393 1.00 92.31 93 TYR A N 1
ATOM 727 C CA . TYR A 1 93 ? -12.529 -3.893 7.651 1.00 92.31 93 TYR A CA 1
ATOM 728 C C . TYR A 1 93 ? -12.099 -5.242 7.063 1.00 92.31 93 TYR A C 1
ATOM 730 O O . TYR A 1 93 ? -11.115 -5.308 6.329 1.00 92.31 93 TYR A O 1
ATOM 738 N N . THR A 1 94 ? -12.867 -6.302 7.313 1.00 92.88 94 THR A N 1
ATOM 739 C CA . THR A 1 94 ? -12.599 -7.644 6.789 1.00 92.88 94 THR A CA 1
ATOM 740 C C . THR A 1 94 ? -12.703 -7.689 5.265 1.00 92.88 94 THR A C 1
ATOM 742 O O . THR A 1 94 ? -11.824 -8.254 4.614 1.00 92.88 94 THR A O 1
ATOM 745 N N . LEU A 1 95 ? -13.724 -7.055 4.678 1.00 94.75 95 LEU A N 1
ATOM 746 C CA . LEU A 1 95 ? -13.872 -6.975 3.223 1.00 94.75 95 LEU A CA 1
ATOM 747 C C . LEU A 1 95 ? -12.674 -6.273 2.574 1.00 94.75 95 LEU A C 1
ATOM 749 O O . LEU A 1 95 ? -12.097 -6.797 1.621 1.00 94.75 95 LEU A O 1
ATOM 753 N N . LEU A 1 96 ? -12.259 -5.121 3.108 1.00 94.62 96 LEU A N 1
ATOM 754 C CA . LEU A 1 96 ? -11.080 -4.418 2.603 1.00 94.62 96 LEU A CA 1
ATOM 755 C C . LEU A 1 96 ? -9.800 -5.231 2.809 1.00 94.62 96 LEU A C 1
ATOM 757 O O . LEU A 1 96 ? -8.928 -5.164 1.948 1.00 94.62 96 LEU A O 1
ATOM 761 N N . GLY A 1 97 ? -9.699 -6.019 3.882 1.00 94.12 97 GLY A N 1
ATOM 762 C CA . GLY A 1 97 ? -8.568 -6.918 4.117 1.00 94.12 97 GLY A CA 1
ATOM 763 C C . GLY A 1 97 ? -8.435 -7.994 3.036 1.00 94.12 97 GLY A C 1
ATOM 764 O O . GLY A 1 97 ? -7.332 -8.262 2.560 1.00 94.12 97 GLY A O 1
ATOM 765 N N . TYR A 1 98 ? -9.551 -8.567 2.570 1.00 94.81 98 TYR A N 1
ATOM 766 C C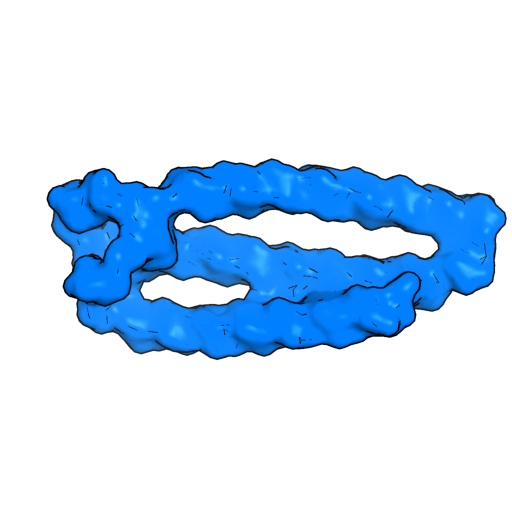A . TYR A 1 98 ? -9.527 -9.506 1.442 1.00 94.81 98 TYR A CA 1
ATOM 767 C C . TYR A 1 98 ? -9.076 -8.840 0.138 1.00 94.81 98 TYR A C 1
ATOM 769 O O . TYR A 1 98 ? -8.253 -9.401 -0.588 1.00 94.81 98 TYR A O 1
ATOM 777 N N . VAL A 1 99 ? -9.584 -7.639 -0.152 1.00 95.19 99 VAL A N 1
ATOM 778 C CA . VAL A 1 99 ? -9.216 -6.883 -1.362 1.00 95.19 99 VAL A CA 1
ATOM 779 C C . VAL A 1 99 ? -7.747 -6.453 -1.320 1.00 95.19 99 VAL A C 1
ATOM 781 O O . VAL A 1 99 ? -7.042 -6.560 -2.322 1.00 95.19 99 VAL A O 1
ATOM 784 N N . GLU A 1 100 ? -7.264 -6.010 -0.161 1.00 93.50 100 GLU A N 1
ATOM 785 C CA . GLU A 1 100 ? -5.865 -5.641 0.052 1.00 93.50 100 GLU A CA 1
ATOM 786 C C . GLU A 1 100 ? -4.937 -6.843 -0.155 1.00 93.50 100 GLU A C 1
ATOM 788 O O . GLU A 1 100 ? -3.942 -6.735 -0.873 1.00 93.50 100 GLU A O 1
ATOM 793 N N . ASN A 1 101 ? -5.288 -8.011 0.391 1.00 94.19 101 ASN A N 1
ATOM 794 C CA . ASN A 1 101 ? -4.505 -9.229 0.198 1.00 94.19 101 ASN A CA 1
ATOM 795 C C . ASN A 1 101 ? -4.465 -9.655 -1.280 1.00 94.19 101 ASN A C 1
ATOM 797 O O . ASN A 1 101 ? -3.413 -10.035 -1.796 1.00 94.19 101 ASN A O 1
ATOM 801 N N . LEU A 1 102 ? -5.585 -9.532 -1.999 1.00 94.69 102 LEU A N 1
ATOM 802 C CA . LEU A 1 102 ? -5.616 -9.775 -3.441 1.00 94.69 102 LEU A CA 1
ATOM 803 C C . LEU A 1 102 ? -4.686 -8.809 -4.195 1.00 94.69 102 LEU A C 1
ATOM 805 O O . LEU A 1 102 ? -3.899 -9.251 -5.033 1.00 94.69 102 LEU A O 1
ATOM 809 N N . ALA A 1 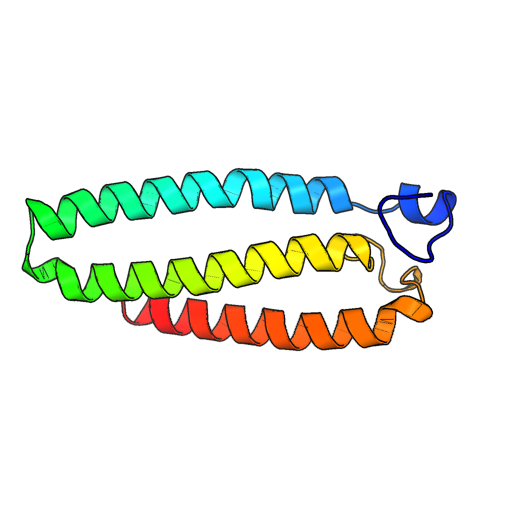103 ? -4.730 -7.512 -3.876 1.00 93.88 103 ALA A N 1
ATOM 810 C CA . ALA A 1 103 ? -3.842 -6.515 -4.474 1.00 93.88 103 ALA A CA 1
ATOM 811 C C . ALA A 1 103 ? -2.362 -6.830 -4.196 1.00 93.88 103 ALA A C 1
ATOM 813 O O . ALA A 1 103 ? -1.534 -6.734 -5.102 1.00 93.88 103 ALA A O 1
ATOM 814 N N . TYR A 1 104 ? -2.032 -7.275 -2.982 1.00 93.38 104 TYR A N 1
ATOM 815 C CA . TYR A 1 104 ? -0.680 -7.704 -2.622 1.00 93.38 104 TYR A CA 1
ATOM 816 C C . TYR A 1 104 ? -0.206 -8.909 -3.446 1.00 93.38 104 TYR A C 1
ATOM 818 O O . TYR A 1 104 ? 0.912 -8.901 -3.967 1.00 93.38 104 TYR A O 1
ATOM 826 N N . ILE A 1 105 ? -1.050 -9.932 -3.612 1.00 95.06 105 ILE A N 1
ATOM 827 C CA . ILE A 1 105 ? -0.725 -11.122 -4.414 1.00 95.06 105 ILE A CA 1
ATOM 828 C C . ILE A 1 105 ? -0.478 -10.734 -5.875 1.00 95.06 105 ILE A C 1
ATOM 830 O O . ILE A 1 105 ? 0.516 -11.166 -6.462 1.00 95.06 105 ILE A O 1
ATOM 834 N N . LEU A 1 106 ? -1.341 -9.892 -6.450 1.00 93.94 106 LEU A N 1
ATOM 835 C CA . LEU A 1 106 ? -1.198 -9.409 -7.827 1.00 93.94 106 LEU A CA 1
ATOM 836 C C . LEU A 1 106 ? 0.067 -8.568 -8.009 1.00 93.94 106 LEU A C 1
ATOM 838 O O . LEU A 1 106 ? 0.789 -8.758 -8.989 1.00 93.94 106 LEU A O 1
ATOM 842 N N . ALA A 1 107 ? 0.381 -7.698 -7.046 1.00 92.56 107 ALA A N 1
ATOM 843 C CA . ALA A 1 107 ? 1.635 -6.958 -7.035 1.00 92.56 107 ALA A CA 1
ATOM 844 C C . ALA A 1 107 ? 2.820 -7.935 -7.046 1.00 92.56 107 ALA A C 1
ATOM 846 O O . ALA A 1 107 ? 3.657 -7.895 -7.948 1.00 92.56 107 ALA A O 1
ATOM 847 N N . LYS A 1 108 ? 2.872 -8.872 -6.097 1.00 92.25 108 LYS A N 1
ATOM 848 C CA . LYS A 1 108 ? 3.967 -9.843 -5.993 1.00 92.25 108 LYS A CA 1
ATOM 849 C C . LYS A 1 108 ? 4.129 -10.682 -7.265 1.00 92.25 108 LYS A C 1
ATOM 851 O O . LYS A 1 108 ? 5.254 -10.908 -7.704 1.00 92.25 108 LYS A O 1
ATOM 856 N N . ALA A 1 109 ? 3.026 -11.105 -7.879 1.00 93.25 109 ALA A N 1
ATOM 857 C CA . ALA A 1 109 ? 3.050 -11.822 -9.150 1.00 93.25 109 ALA A CA 1
ATOM 858 C C . ALA A 1 109 ? 3.646 -10.965 -10.278 1.00 93.25 109 ALA A C 1
ATOM 860 O O . ALA A 1 109 ? 4.536 -11.431 -10.985 1.00 93.25 109 ALA A O 1
ATOM 861 N N . ALA A 1 110 ? 3.222 -9.703 -10.408 1.00 90.44 110 ALA A N 1
ATOM 862 C CA . ALA A 1 110 ? 3.770 -8.776 -11.397 1.00 90.44 110 ALA A CA 1
ATOM 863 C C . ALA A 1 110 ? 5.263 -8.488 -11.169 1.00 90.44 110 ALA A C 1
ATOM 865 O O . ALA A 1 110 ? 6.020 -8.402 -12.131 1.00 90.44 110 ALA A O 1
ATOM 866 N N . TYR A 1 111 ? 5.704 -8.392 -9.912 1.00 88.31 111 TYR A N 1
ATOM 867 C CA . TYR A 1 111 ? 7.115 -8.192 -9.578 1.00 88.31 111 TYR A CA 1
ATOM 868 C C . TYR A 1 111 ? 7.987 -9.382 -9.985 1.00 88.31 111 TYR A C 1
ATOM 870 O O . TYR A 1 111 ? 9.059 -9.181 -10.539 1.00 88.31 111 TYR A O 1
ATOM 878 N N . ASN A 1 112 ? 7.519 -10.613 -9.769 1.00 86.44 112 ASN A N 1
ATOM 879 C CA . ASN A 1 112 ? 8.257 -11.818 -10.164 1.00 86.44 112 ASN A CA 1
ATOM 880 C C . ASN A 1 112 ? 8.402 -11.976 -11.690 1.00 86.44 112 ASN A C 1
ATOM 882 O O . ASN A 1 112 ? 9.232 -12.759 -12.142 1.00 86.44 112 ASN A O 1
ATOM 886 N N . LEU A 1 113 ? 7.581 -11.271 -12.473 1.00 81.62 113 LEU A N 1
ATOM 887 C CA . LEU A 1 113 ? 7.664 -11.222 -13.935 1.00 81.62 113 LEU A CA 1
ATOM 888 C C . LEU A 1 113 ? 8.563 -10.075 -14.447 1.00 81.62 113 LEU A C 1
ATOM 890 O O . LEU A 1 113 ? 8.849 -10.014 -15.645 1.00 81.62 113 LEU A O 1
ATOM 894 N N . ALA A 1 114 ? 8.965 -9.150 -13.566 1.00 74.31 114 ALA A N 1
ATOM 895 C CA . ALA A 1 114 ? 9.744 -7.948 -13.872 1.00 74.31 114 ALA A CA 1
ATOM 896 C C . ALA A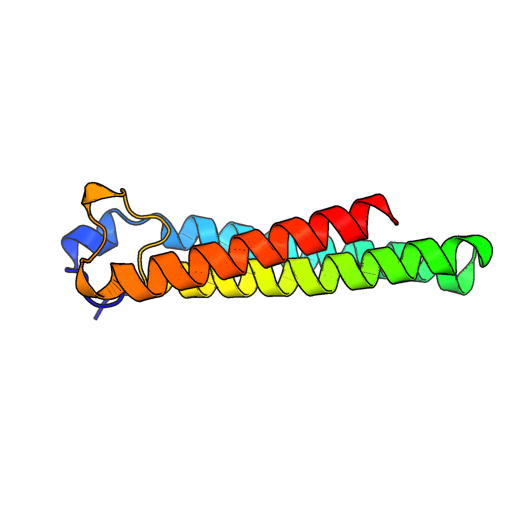 1 114 ? 11.251 -8.155 -13.708 1.00 74.31 114 ALA A C 1
ATOM 898 O O . ALA A 1 114 ? 11.993 -7.351 -14.317 1.00 74.31 114 ALA A O 1
#